Protein AF-A0A2P5L9N1-F1 (afdb_monomer_lite)

Radius of gyration: 20.34 Å; chains: 1; bounding box: 43×22×75 Å

Structure (mmCIF, N/CA/C/O backbone):
data_AF-A0A2P5L9N1-F1
#
_entry.id   AF-A0A2P5L9N1-F1
#
loop_
_atom_site.group_PDB
_atom_site.id
_atom_site.type_symbol
_atom_site.label_atom_id
_atom_site.label_alt_id
_atom_site.label_comp_id
_atom_site.label_asym_id
_atom_site.label_entity_id
_atom_site.label_seq_id
_atom_site.pdbx_PDB_ins_code
_atom_site.Cartn_x
_atom_site.Cartn_y
_atom_site.Cartn_z
_atom_site.occupancy
_atom_site.B_iso_or_equiv
_atom_site.auth_seq_id
_atom_site.auth_comp_id
_atom_site.auth_asym_id
_atom_site.auth_atom_id
_atom_site.pdbx_PDB_model_num
ATOM 1 N N . MET A 1 1 ? 13.423 10.374 -43.869 1.00 47.75 1 MET A N 1
ATOM 2 C CA . MET A 1 1 ? 13.802 9.361 -42.857 1.00 47.75 1 MET A CA 1
ATOM 3 C C . MET A 1 1 ? 13.656 10.045 -41.498 1.00 47.75 1 MET A C 1
ATOM 5 O O . MET A 1 1 ? 14.649 10.447 -40.919 1.00 47.75 1 MET A O 1
ATOM 9 N N . GLU A 1 2 ? 12.416 10.299 -41.062 1.00 51.88 2 GLU A N 1
ATOM 10 C CA . GLU A 1 2 ? 12.102 11.158 -39.893 1.00 51.88 2 GLU A CA 1
ATOM 11 C C . GLU A 1 2 ? 11.229 10.462 -38.829 1.00 51.88 2 GLU A C 1
ATOM 13 O O . GLU A 1 2 ? 11.078 10.980 -37.731 1.00 51.88 2 GLU A O 1
ATOM 18 N N . GLU A 1 3 ? 10.731 9.245 -39.077 1.00 53.12 3 GLU A N 1
ATOM 19 C CA . GLU A 1 3 ? 9.804 8.550 -38.160 1.00 53.12 3 GLU A CA 1
ATOM 20 C C . GLU A 1 3 ? 10.445 7.991 -36.871 1.00 53.12 3 GLU A C 1
ATOM 22 O O . GLU A 1 3 ? 9.737 7.617 -35.942 1.00 53.12 3 GLU A O 1
ATOM 27 N N . ASN A 1 4 ? 11.777 7.950 -36.757 1.00 57.03 4 ASN A N 1
ATOM 28 C CA . ASN A 1 4 ? 12.440 7.335 -35.597 1.00 57.03 4 ASN A CA 1
ATOM 29 C C . ASN A 1 4 ? 12.550 8.277 -34.374 1.00 57.03 4 ASN A C 1
ATOM 31 O O . ASN A 1 4 ? 12.643 7.816 -33.238 1.00 57.03 4 ASN A O 1
ATOM 35 N N . SER A 1 5 ? 12.534 9.602 -34.575 1.00 56.03 5 SER A N 1
ATOM 36 C CA . SER A 1 5 ? 12.743 10.567 -33.478 1.00 56.03 5 SER A CA 1
ATOM 37 C C . SER A 1 5 ? 11.490 10.773 -32.618 1.00 56.03 5 SER A C 1
ATOM 39 O O . SER A 1 5 ? 11.594 10.874 -31.394 1.00 56.03 5 SER A O 1
ATOM 41 N N . ASP A 1 6 ? 10.305 10.794 -33.234 1.00 61.84 6 ASP A N 1
ATOM 42 C CA . ASP A 1 6 ? 9.023 10.964 -32.533 1.00 61.84 6 ASP A CA 1
ATOM 43 C C . ASP A 1 6 ? 8.675 9.745 -31.666 1.00 61.84 6 ASP A C 1
ATOM 45 O O . ASP A 1 6 ? 8.215 9.873 -30.527 1.00 61.84 6 ASP A O 1
ATOM 49 N N . SER A 1 7 ? 8.988 8.542 -32.157 1.00 71.62 7 SER A N 1
ATOM 50 C CA . SER A 1 7 ? 8.727 7.301 -31.424 1.00 71.62 7 SER A CA 1
ATOM 51 C C . SER A 1 7 ? 9.569 7.195 -30.144 1.00 71.62 7 SER A C 1
ATOM 53 O O . SER A 1 7 ? 9.060 6.766 -29.110 1.00 71.62 7 SER A O 1
ATOM 55 N N . LEU A 1 8 ? 10.831 7.642 -30.168 1.00 68.81 8 LEU A N 1
ATOM 56 C CA . LEU A 1 8 ? 11.683 7.671 -28.973 1.00 68.81 8 LEU A CA 1
ATOM 57 C C . LEU A 1 8 ? 11.234 8.738 -27.970 1.00 68.81 8 LEU A C 1
ATOM 59 O O . LEU A 1 8 ? 11.228 8.480 -26.767 1.00 68.81 8 LEU A O 1
ATOM 63 N N . ALA A 1 9 ? 10.822 9.917 -28.442 1.00 70.19 9 ALA A N 1
ATOM 64 C CA . ALA A 1 9 ? 10.328 10.983 -27.571 1.00 70.19 9 ALA A CA 1
ATOM 65 C C . ALA A 1 9 ? 9.041 10.577 -26.832 1.00 70.19 9 ALA A C 1
ATOM 67 O O . ALA A 1 9 ? 8.879 10.908 -25.653 1.00 70.19 9 ALA A O 1
ATOM 68 N N . THR A 1 10 ? 8.167 9.816 -27.495 1.00 65.31 10 THR A N 1
ATOM 69 C CA . THR A 1 10 ? 6.923 9.303 -26.904 1.00 65.31 10 THR A CA 1
ATOM 70 C C . THR A 1 10 ? 7.225 8.243 -25.842 1.00 65.31 10 THR A C 1
ATOM 72 O O . THR A 1 10 ? 6.821 8.416 -24.694 1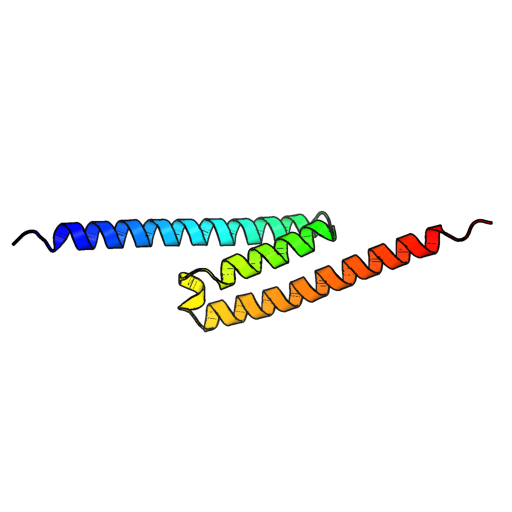.00 65.31 10 THR A O 1
ATOM 75 N N . LEU A 1 11 ? 8.083 7.262 -26.152 1.00 64.44 11 LEU A N 1
ATOM 76 C CA . LEU A 1 11 ? 8.511 6.226 -25.199 1.00 64.44 11 LEU A CA 1
ATOM 77 C C . LEU A 1 11 ? 9.246 6.793 -23.974 1.00 64.44 11 LEU A C 1
ATOM 79 O O . LEU A 1 11 ? 9.053 6.323 -22.853 1.00 64.44 11 LEU A O 1
ATOM 83 N N . ILE A 1 12 ? 10.083 7.819 -24.160 1.00 66.69 12 ILE A N 1
ATOM 84 C CA . ILE A 1 12 ? 10.775 8.494 -23.050 1.00 66.69 12 ILE A CA 1
ATOM 85 C C . ILE A 1 12 ? 9.775 9.258 -22.176 1.00 66.69 12 ILE A C 1
ATOM 87 O O . ILE A 1 12 ? 9.911 9.270 -20.951 1.00 66.69 12 ILE A O 1
ATOM 91 N N . LYS A 1 13 ? 8.772 9.904 -22.782 1.00 64.12 13 LYS A N 1
ATOM 92 C CA . LYS A 1 13 ? 7.748 10.661 -22.056 1.00 64.12 13 LYS A CA 1
ATOM 93 C C . LYS A 1 13 ? 6.807 9.742 -21.280 1.00 64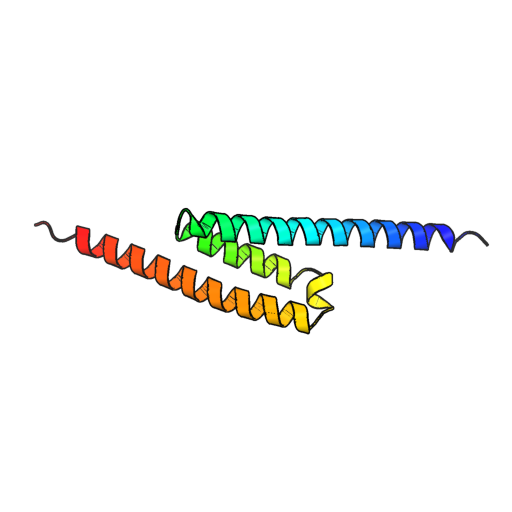.12 13 LYS A C 1
ATOM 95 O O . LYS A 1 13 ? 6.498 10.060 -20.132 1.00 64.12 13 LYS A O 1
ATOM 100 N N . GLU A 1 14 ? 6.400 8.622 -21.868 1.00 61.19 14 GLU A N 1
ATOM 101 C CA . GLU A 1 14 ? 5.591 7.588 -21.212 1.00 61.19 14 GLU A CA 1
ATOM 102 C C . GLU A 1 14 ? 6.365 6.991 -20.035 1.00 61.19 14 GLU A C 1
ATOM 104 O O . GLU A 1 14 ? 5.975 7.200 -18.889 1.00 61.19 14 GLU A O 1
ATOM 109 N N . LYS A 1 15 ? 7.575 6.470 -20.277 1.00 60.38 15 LYS A N 1
ATOM 110 C CA . LYS A 1 15 ? 8.431 5.903 -19.224 1.00 60.38 15 LYS A CA 1
ATOM 111 C C . LYS A 1 15 ? 8.715 6.872 -18.069 1.00 60.38 15 LYS A C 1
ATOM 113 O O . LYS A 1 15 ? 8.739 6.471 -16.910 1.00 60.38 15 LYS A O 1
ATOM 118 N N . LYS A 1 16 ? 8.925 8.162 -18.356 1.00 61.75 16 LYS A N 1
ATOM 119 C CA . LYS A 1 16 ? 9.142 9.194 -17.322 1.00 61.75 16 LYS A CA 1
ATOM 120 C C . LYS A 1 16 ? 7.871 9.506 -16.523 1.00 61.75 16 LYS A C 1
ATOM 122 O O . LYS A 1 16 ? 7.961 9.935 -15.373 1.00 61.75 16 LYS A O 1
ATOM 127 N N . THR A 1 17 ? 6.702 9.334 -17.131 1.00 62.53 17 THR A N 1
ATOM 128 C CA . THR A 1 17 ? 5.406 9.528 -16.471 1.00 62.53 17 THR A CA 1
ATOM 129 C C . THR A 1 17 ? 5.080 8.341 -15.567 1.00 62.53 17 THR A C 1
ATOM 131 O O . THR A 1 17 ? 4.626 8.561 -14.443 1.00 62.53 17 THR A O 1
ATOM 134 N N . ASP A 1 18 ? 5.392 7.120 -16.007 1.00 65.25 18 ASP A N 1
ATOM 135 C CA . ASP A 1 18 ? 5.240 5.891 -15.220 1.00 65.25 18 ASP A CA 1
ATOM 136 C C . ASP A 1 18 ? 6.189 5.846 -14.012 1.00 65.25 18 ASP A C 1
ATOM 138 O O . ASP A 1 18 ? 5.742 5.594 -12.896 1.00 65.25 18 ASP A O 1
ATOM 142 N N . ASP A 1 19 ? 7.458 6.233 -14.171 1.00 65.56 19 ASP A N 1
ATOM 143 C CA . ASP A 1 19 ? 8.414 6.292 -13.050 1.00 65.56 19 ASP A CA 1
ATOM 144 C C . ASP A 1 19 ? 7.970 7.308 -11.974 1.00 65.56 19 ASP A C 1
ATOM 146 O O . ASP A 1 19 ? 7.933 7.020 -10.773 1.00 65.56 19 ASP A O 1
ATOM 150 N N . LEU A 1 20 ? 7.498 8.489 -12.400 1.00 71.81 20 LEU A N 1
ATOM 151 C CA . LEU A 1 20 ? 6.941 9.489 -11.484 1.00 71.81 20 LEU A CA 1
ATOM 152 C C . LEU A 1 20 ? 5.639 9.004 -10.819 1.00 71.81 20 LEU A C 1
ATOM 154 O O . LEU A 1 20 ? 5.339 9.404 -9.688 1.00 71.81 20 LEU A O 1
ATOM 158 N N . SER A 1 21 ? 4.860 8.168 -11.509 1.00 82.31 21 SER A N 1
ATOM 159 C CA . SER A 1 21 ? 3.661 7.522 -10.968 1.00 82.31 21 SER A CA 1
ATOM 160 C C . SER A 1 21 ? 4.032 6.524 -9.869 1.00 82.31 21 SER A C 1
ATOM 162 O O . SER A 1 21 ? 3.496 6.613 -8.757 1.00 82.31 21 SER A O 1
ATOM 164 N N . PHE A 1 22 ? 5.026 5.666 -10.118 1.00 85.44 22 PHE A N 1
ATOM 165 C CA . PHE A 1 22 ? 5.529 4.704 -9.142 1.00 85.44 22 PHE A CA 1
ATOM 166 C C . PHE A 1 22 ? 6.076 5.383 -7.886 1.00 85.44 22 PHE A C 1
ATOM 168 O O . PHE A 1 22 ? 5.681 5.039 -6.769 1.00 85.44 22 PHE A O 1
ATOM 175 N N . VAL A 1 23 ? 6.929 6.402 -8.047 1.00 88.00 23 VAL A N 1
ATOM 176 C CA . VAL A 1 23 ? 7.511 7.147 -6.917 1.00 88.00 23 VAL A CA 1
ATOM 177 C C . VAL A 1 23 ? 6.419 7.758 -6.036 1.00 88.00 23 VAL A C 1
ATOM 179 O O . VAL A 1 23 ? 6.517 7.708 -4.804 1.00 88.00 23 VAL A O 1
ATOM 182 N N . LYS A 1 24 ? 5.349 8.299 -6.632 1.00 89.62 24 LYS A N 1
ATOM 183 C CA . LYS A 1 24 ? 4.201 8.840 -5.883 1.00 89.62 24 LYS A CA 1
ATOM 184 C C . LYS A 1 24 ? 3.445 7.752 -5.124 1.00 89.62 24 LYS A C 1
ATOM 186 O O . LYS A 1 24 ? 3.108 7.957 -3.954 1.00 89.62 24 LYS A O 1
ATOM 191 N N . LEU A 1 25 ? 3.201 6.608 -5.761 1.00 89.44 25 LEU A N 1
ATOM 192 C CA . LEU A 1 25 ? 2.545 5.448 -5.150 1.00 89.44 25 LEU A CA 1
ATOM 193 C C . LEU A 1 25 ? 3.353 4.919 -3.960 1.00 89.44 25 LEU A C 1
ATOM 195 O O . LEU A 1 25 ? 2.830 4.760 -2.854 1.00 89.44 25 LEU A O 1
ATOM 199 N N . HIS A 1 26 ? 4.659 4.745 -4.148 1.00 90.19 26 HIS A N 1
ATOM 200 C CA . HIS A 1 26 ? 5.538 4.254 -3.098 1.00 90.19 26 HIS A CA 1
ATOM 201 C C . HIS A 1 26 ? 5.669 5.254 -1.939 1.00 90.19 26 HIS A C 1
ATOM 203 O O . HIS A 1 26 ? 5.551 4.868 -0.774 1.00 90.19 26 HIS A O 1
ATOM 209 N N . SER A 1 27 ? 5.828 6.548 -2.237 1.00 92.69 27 SER A N 1
ATOM 210 C CA . SER A 1 27 ? 5.894 7.603 -1.213 1.00 92.69 27 SER A CA 1
ATOM 211 C C . SER A 1 27 ? 4.606 7.679 -0.392 1.00 92.69 27 SER A C 1
ATOM 213 O O . SER A 1 27 ? 4.651 7.827 0.832 1.00 92.69 27 SER A O 1
ATOM 215 N N . THR A 1 28 ? 3.453 7.524 -1.049 1.00 94.00 28 THR A N 1
ATOM 216 C CA . THR A 1 28 ? 2.148 7.485 -0.380 1.00 94.00 28 THR A CA 1
ATOM 217 C C . THR A 1 28 ? 2.048 6.274 0.543 1.00 94.00 28 THR A C 1
ATOM 219 O O . THR A 1 28 ? 1.653 6.429 1.699 1.00 94.00 28 THR A O 1
ATOM 222 N N . LEU A 1 29 ? 2.480 5.089 0.096 1.00 94.12 29 LEU A N 1
ATOM 223 C CA . LEU A 1 29 ? 2.545 3.898 0.948 1.00 94.12 29 LEU A CA 1
ATOM 224 C C . LEU A 1 29 ? 3.402 4.141 2.203 1.00 94.12 29 LEU A C 1
ATOM 226 O O . LEU A 1 29 ? 2.937 3.896 3.319 1.00 94.12 29 LEU A O 1
ATOM 230 N N . CYS A 1 30 ? 4.610 4.690 2.042 1.00 94.38 30 CYS A N 1
ATOM 231 C CA . CYS A 1 30 ? 5.504 5.012 3.159 1.00 94.38 30 CYS A CA 1
ATOM 232 C C . CYS A 1 30 ? 4.868 6.002 4.146 1.00 94.38 30 CYS A C 1
ATOM 234 O O . CYS A 1 30 ? 4.943 5.810 5.366 1.00 94.38 30 CYS A O 1
ATOM 236 N N . PHE A 1 31 ? 4.194 7.038 3.638 1.00 95.00 31 PHE A N 1
ATOM 237 C CA . PHE A 1 31 ? 3.464 7.993 4.470 1.00 95.00 31 PHE A CA 1
ATOM 238 C C . PHE A 1 31 ? 2.337 7.320 5.264 1.00 95.00 31 PHE A C 1
ATOM 240 O O . PHE A 1 31 ? 2.221 7.546 6.470 1.00 95.00 31 PHE A O 1
ATOM 247 N N . LEU A 1 32 ? 1.529 6.470 4.622 1.00 94.19 32 LEU A N 1
ATOM 248 C CA . LEU A 1 32 ? 0.424 5.767 5.279 1.00 94.19 32 LEU A CA 1
ATOM 249 C C . LEU A 1 32 ? 0.926 4.832 6.384 1.00 94.19 32 LEU A C 1
ATOM 251 O O . LEU A 1 32 ? 0.401 4.869 7.499 1.00 94.19 32 LEU A O 1
ATOM 255 N N . MET A 1 33 ? 1.978 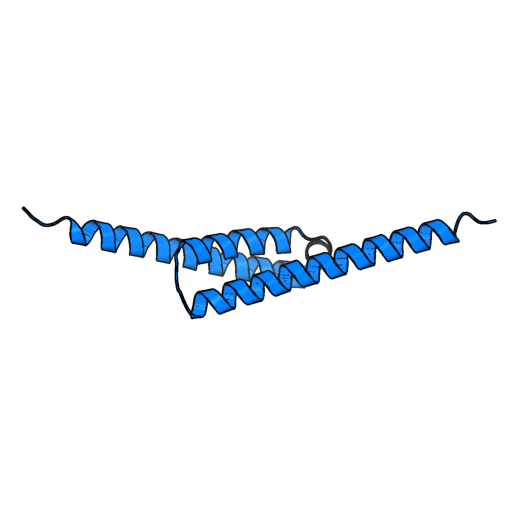4.056 6.109 1.00 94.06 33 MET A N 1
ATOM 256 C CA . MET A 1 33 ? 2.616 3.185 7.101 1.00 94.06 33 MET A CA 1
ATOM 257 C C . MET A 1 33 ? 3.187 3.996 8.270 1.00 94.06 33 MET A C 1
ATOM 259 O O . MET A 1 33 ? 3.002 3.635 9.430 1.00 94.06 33 MET A O 1
ATOM 263 N N . THR A 1 34 ? 3.821 5.139 7.998 1.00 94.88 34 THR A N 1
ATOM 264 C CA . THR A 1 34 ? 4.329 6.044 9.046 1.00 94.88 34 THR A CA 1
ATOM 265 C C . THR A 1 34 ? 3.192 6.621 9.887 1.00 94.88 34 THR A C 1
ATOM 267 O O . THR A 1 34 ? 3.281 6.666 11.113 1.00 94.88 34 THR A O 1
ATOM 270 N N . ARG A 1 35 ? 2.090 7.033 9.252 1.00 93.75 35 ARG A N 1
ATOM 271 C CA . ARG A 1 35 ? 0.907 7.537 9.957 1.00 93.75 35 ARG A CA 1
ATOM 272 C C . ARG A 1 35 ? 0.278 6.461 10.841 1.00 93.75 35 ARG A C 1
ATOM 274 O O . ARG A 1 35 ? -0.154 6.784 11.943 1.00 93.75 35 ARG A O 1
ATOM 281 N N . PHE A 1 36 ? 0.280 5.205 10.404 1.00 94.25 36 PHE A N 1
ATOM 282 C CA . PHE A 1 36 ? -0.251 4.090 11.185 1.00 94.25 36 PHE A CA 1
ATOM 283 C C . PHE A 1 36 ? 0.511 3.854 12.493 1.00 94.25 36 PHE A C 1
ATOM 285 O O . PHE A 1 36 ? -0.099 3.504 13.497 1.00 94.25 36 PHE A O 1
ATOM 292 N N . HIS A 1 37 ? 1.818 4.129 12.530 1.00 90.75 37 HIS A N 1
ATOM 293 C CA . HIS A 1 37 ? 2.579 4.089 13.785 1.00 90.75 37 HIS A CA 1
ATOM 294 C C . HIS A 1 37 ? 2.111 5.136 14.805 1.00 90.75 37 HIS A C 1
ATOM 296 O O . HIS A 1 37 ? 2.305 4.944 16.001 1.00 90.75 37 HIS A O 1
ATOM 302 N N . LYS A 1 38 ? 1.503 6.239 14.349 1.00 91.50 38 LYS A N 1
ATOM 303 C CA . LYS A 1 38 ? 0.946 7.277 15.229 1.00 91.50 38 LYS A CA 1
ATOM 304 C C . LYS A 1 38 ? -0.491 6.978 15.655 1.00 91.50 38 LYS A C 1
ATOM 306 O O . LYS A 1 38 ? -0.881 7.368 16.747 1.00 91.50 38 LYS A O 1
ATOM 311 N N . ASP A 1 39 ? -1.270 6.332 14.791 1.00 89.06 39 ASP A N 1
ATOM 312 C CA . ASP A 1 39 ? -2.676 5.999 15.032 1.00 89.06 39 ASP A CA 1
ATOM 313 C C . ASP A 1 39 ? -3.027 4.656 14.373 1.00 89.06 39 ASP A C 1
ATOM 315 O O . ASP A 1 39 ? -3.191 4.562 13.150 1.00 89.06 39 ASP A O 1
ATOM 319 N N . GLN A 1 40 ? -3.150 3.612 15.196 1.00 87.44 40 GLN A N 1
ATOM 320 C CA . GLN A 1 40 ? -3.431 2.237 14.769 1.00 87.44 40 GLN A CA 1
ATOM 321 C C . GLN A 1 40 ? -4.924 2.022 14.484 1.00 87.44 40 GLN A C 1
ATOM 323 O O . GLN A 1 40 ? -5.599 1.165 15.056 1.00 87.44 40 GLN A O 1
ATOM 328 N N . CYS A 1 41 ? -5.460 2.819 13.566 1.00 89.56 41 CYS A N 1
ATOM 329 C CA . CYS A 1 41 ? -6.856 2.749 13.173 1.00 89.56 41 CYS A CA 1
ATOM 330 C C . CYS A 1 41 ? -7.094 1.606 12.159 1.00 89.56 41 CYS A C 1
ATOM 332 O O . CYS A 1 41 ? -6.407 1.549 11.131 1.00 89.56 41 CYS A O 1
ATOM 334 N N . PRO A 1 42 ? -8.127 0.752 12.345 1.00 90.56 42 PRO A N 1
ATOM 335 C CA . PRO A 1 42 ? -8.453 -0.323 11.401 1.00 90.56 42 PRO A CA 1
ATOM 336 C C . PRO A 1 42 ? -8.677 0.184 9.970 1.00 90.56 42 PRO A C 1
ATOM 338 O O . PRO A 1 42 ? -8.264 -0.446 8.998 1.00 90.56 42 PRO A O 1
ATOM 341 N N . LYS A 1 43 ? -9.296 1.364 9.823 1.00 91.50 43 LYS A N 1
ATOM 342 C CA . LYS A 1 43 ? -9.551 1.977 8.512 1.00 91.50 43 LYS A CA 1
ATOM 343 C C . LYS A 1 43 ? -8.248 2.311 7.782 1.00 91.50 43 LYS A C 1
ATOM 345 O O . LYS A 1 43 ? -8.176 2.143 6.568 1.00 91.50 43 LYS A O 1
ATOM 350 N N . LEU A 1 44 ? -7.226 2.757 8.515 1.00 93.75 44 LEU A N 1
ATOM 351 C CA . LEU A 1 44 ? -5.922 3.081 7.945 1.00 93.75 44 LEU A CA 1
ATOM 352 C C . LEU A 1 44 ? -5.172 1.813 7.516 1.00 93.75 44 LEU A C 1
ATOM 354 O O . LEU A 1 44 ? -4.631 1.792 6.416 1.00 93.75 44 LEU A O 1
ATOM 358 N N . ALA A 1 45 ? -5.224 0.737 8.311 1.00 94.38 45 ALA A N 1
ATOM 359 C CA . ALA A 1 45 ? -4.665 -0.561 7.918 1.00 94.38 45 ALA A CA 1
ATOM 360 C C . ALA A 1 45 ? -5.297 -1.093 6.619 1.00 94.38 45 ALA A C 1
ATOM 362 O O . ALA A 1 45 ? -4.585 -1.502 5.705 1.00 94.38 45 ALA A O 1
ATOM 363 N N . HIS A 1 46 ? -6.626 -1.016 6.487 1.00 94.12 46 HIS A N 1
ATOM 364 C CA . HIS A 1 46 ? -7.306 -1.384 5.241 1.00 94.12 46 HIS A CA 1
ATOM 365 C C . HIS A 1 46 ? -6.887 -0.508 4.056 1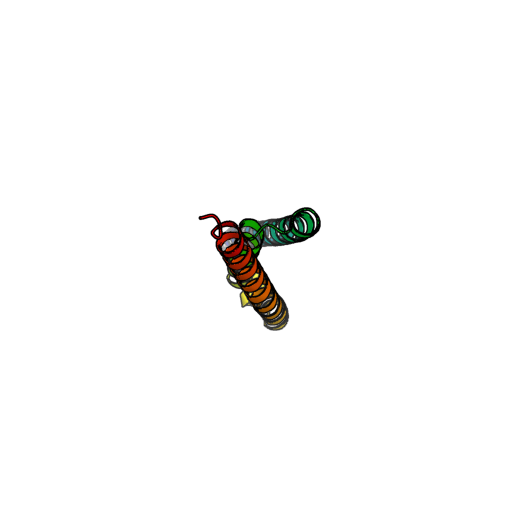.00 94.12 46 HIS A C 1
ATOM 367 O O . HIS A 1 46 ? -6.722 -1.016 2.948 1.00 94.12 46 HIS A O 1
ATOM 373 N N . PHE A 1 47 ? -6.690 0.793 4.276 1.00 94.44 47 PHE A N 1
ATOM 374 C CA . PHE A 1 47 ? -6.233 1.694 3.221 1.00 94.44 47 PHE A CA 1
ATOM 375 C C . PHE A 1 47 ? -4.813 1.350 2.752 1.00 94.44 47 PHE A C 1
ATOM 377 O O . PHE A 1 47 ? -4.555 1.348 1.552 1.00 94.44 47 PHE A O 1
ATOM 384 N N . ILE A 1 48 ? -3.924 0.976 3.678 1.00 95.88 48 ILE A N 1
ATOM 385 C CA . ILE A 1 48 ? -2.575 0.490 3.361 1.00 95.88 48 ILE A CA 1
ATOM 386 C C . ILE A 1 48 ? -2.639 -0.789 2.519 1.00 95.88 48 ILE A C 1
ATOM 388 O O . ILE A 1 48 ? -1.987 -0.850 1.481 1.00 95.88 48 ILE A O 1
ATOM 392 N N . VAL A 1 49 ? -3.471 -1.769 2.896 1.00 96.62 49 VAL A N 1
ATOM 393 C CA . VAL A 1 49 ? -3.686 -3.001 2.106 1.00 96.62 49 VAL A CA 1
ATOM 394 C C . VAL A 1 49 ? -4.107 -2.679 0.672 1.00 96.62 49 VAL A C 1
ATOM 396 O O . VAL A 1 49 ? -3.528 -3.214 -0.273 1.00 96.62 49 VAL A O 1
ATOM 399 N N . SER A 1 50 ? -5.090 -1.793 0.496 1.00 94.62 50 SER A N 1
ATOM 400 C CA . SER A 1 50 ? -5.537 -1.377 -0.838 1.00 94.62 50 SER A CA 1
ATOM 401 C C . SER A 1 50 ? -4.423 -0.690 -1.625 1.00 94.62 50 SER A C 1
ATOM 403 O O . SER A 1 50 ? -4.270 -0.953 -2.813 1.00 94.62 50 SER A O 1
ATOM 405 N N . HIS A 1 51 ? -3.615 0.148 -0.972 1.00 94.50 51 HIS A N 1
ATOM 406 C CA . HIS A 1 51 ? -2.518 0.845 -1.638 1.00 94.50 51 HIS A CA 1
ATOM 407 C C . HIS A 1 51 ? -1.390 -0.106 -2.059 1.00 94.50 51 HIS A C 1
ATOM 409 O O . HIS A 1 51 ? -0.859 0.032 -3.153 1.00 94.50 51 HIS A O 1
ATOM 415 N N . ILE A 1 52 ? -1.065 -1.116 -1.244 1.00 95.50 52 ILE A N 1
ATOM 416 C CA . ILE A 1 52 ? -0.068 -2.136 -1.605 1.00 95.50 52 ILE A CA 1
ATOM 417 C C . ILE A 1 52 ? -0.514 -2.924 -2.843 1.00 95.50 52 ILE A C 1
ATOM 419 O O . ILE A 1 52 ? 0.317 -3.223 -3.696 1.00 95.50 52 ILE A O 1
ATOM 423 N N . ARG A 1 53 ? -1.812 -3.227 -2.984 1.00 94.88 53 ARG A N 1
ATOM 424 C CA . ARG A 1 53 ? -2.337 -3.891 -4.192 1.00 94.88 53 ARG A CA 1
ATOM 425 C C . ARG A 1 53 ? -2.082 -3.060 -5.448 1.00 94.88 53 ARG A C 1
ATOM 427 O O . ARG A 1 53 ? -1.520 -3.593 -6.395 1.00 94.88 53 ARG A O 1
ATOM 434 N N . LEU A 1 54 ? -2.355 -1.755 -5.389 1.00 92.38 54 LEU A N 1
ATOM 435 C CA . LEU A 1 54 ? -2.063 -0.838 -6.496 1.00 92.38 54 LEU A CA 1
ATOM 436 C C . LEU A 1 54 ? -0.567 -0.800 -6.844 1.00 92.38 54 LEU A C 1
ATOM 438 O O . LEU A 1 54 ? -0.216 -0.736 -8.016 1.00 92.38 54 LEU A O 1
ATOM 442 N N . VAL A 1 55 ? 0.320 -0.872 -5.844 1.00 92.25 55 VAL A N 1
ATOM 443 C CA . VAL A 1 55 ? 1.772 -0.949 -6.083 1.00 92.25 55 VAL A CA 1
ATOM 444 C C . VAL A 1 55 ? 2.151 -2.251 -6.792 1.00 92.25 55 VAL A C 1
ATOM 446 O O . VAL A 1 55 ? 2.953 -2.223 -7.717 1.00 92.25 55 VAL A O 1
ATOM 449 N N . ILE A 1 56 ? 1.571 -3.387 -6.392 1.00 93.06 56 ILE A N 1
ATOM 450 C CA . ILE A 1 56 ? 1.842 -4.701 -7.006 1.00 93.06 56 ILE A CA 1
ATOM 451 C C . ILE A 1 56 ? 1.386 -4.754 -8.469 1.00 93.06 56 ILE A C 1
ATOM 453 O O . ILE A 1 56 ? 1.998 -5.458 -9.268 1.00 93.06 56 ILE A O 1
ATOM 457 N N . GLU A 1 57 ? 0.314 -4.039 -8.805 1.00 90.75 57 GLU A N 1
ATOM 458 C CA . GLU A 1 57 ? -0.236 -3.953 -10.162 1.00 90.75 57 GLU A CA 1
ATOM 459 C C . GLU A 1 57 ? 0.542 -2.979 -11.067 1.00 90.75 57 GLU A C 1
ATOM 461 O O . GLU A 1 57 ? 0.306 -2.952 -12.273 1.00 90.75 57 GLU A O 1
ATOM 466 N N . HIS A 1 58 ? 1.482 -2.199 -10.519 1.00 88.94 58 HIS A N 1
ATOM 467 C CA . HIS A 1 58 ? 2.281 -1.251 -11.293 1.00 88.94 58 HIS A CA 1
ATOM 468 C C . HIS A 1 58 ? 3.282 -1.974 -12.220 1.00 88.94 58 HIS A C 1
ATOM 470 O O . HIS A 1 58 ? 3.955 -2.895 -11.747 1.00 88.94 58 HIS A O 1
ATOM 476 N N . PRO A 1 59 ? 3.462 -1.539 -13.487 1.00 86.56 59 PRO A N 1
ATOM 477 C CA . PRO A 1 59 ? 4.380 -2.165 -14.449 1.00 86.56 59 PRO A CA 1
ATOM 478 C C . PRO A 1 59 ? 5.789 -2.406 -13.890 1.00 86.56 59 PRO A C 1
ATOM 480 O O . PRO A 1 59 ? 6.264 -3.537 -13.887 1.00 86.56 59 PRO A O 1
ATOM 483 N N . ASP A 1 60 ? 6.389 -1.386 -13.264 1.00 85.44 60 ASP A N 1
ATOM 484 C CA . ASP A 1 60 ? 7.728 -1.476 -12.650 1.00 85.44 60 ASP A CA 1
ATOM 485 C C . ASP A 1 60 ? 7.871 -2.576 -11.581 1.00 85.44 60 ASP A C 1
ATOM 487 O O . ASP A 1 60 ? 8.970 -3.071 -11.315 1.00 85.44 60 ASP A O 1
ATOM 491 N N . VAL A 1 61 ? 6.765 -2.961 -10.937 1.00 87.25 61 VAL A N 1
ATOM 492 C CA . VAL A 1 61 ? 6.739 -4.043 -9.947 1.00 87.25 61 VAL A CA 1
ATOM 493 C C . VAL A 1 61 ? 6.397 -5.371 -10.606 1.00 87.25 61 VAL A C 1
ATOM 495 O O . VAL A 1 61 ? 6.998 -6.386 -10.258 1.00 87.25 61 VAL A O 1
ATOM 498 N N . VAL A 1 62 ? 5.468 -5.382 -11.564 1.00 88.50 62 VAL A N 1
ATOM 499 C CA . VAL A 1 62 ? 5.094 -6.580 -12.329 1.00 88.50 62 VAL A CA 1
ATOM 500 C C . VAL A 1 62 ? 6.298 -7.154 -13.075 1.00 88.50 62 VAL A C 1
ATOM 502 O O . VAL A 1 62 ? 6.505 -8.370 -13.024 1.00 88.50 62 VAL A O 1
ATOM 505 N N . ASP A 1 63 ? 7.116 -6.288 -13.672 1.00 89.81 63 ASP A N 1
ATOM 506 C CA . ASP A 1 63 ? 8.292 -6.656 -14.466 1.00 89.81 63 ASP A CA 1
ATOM 507 C C . ASP A 1 63 ? 9.504 -7.059 -13.603 1.00 89.81 63 ASP A C 1
ATOM 509 O O . ASP A 1 63 ? 10.496 -7.581 -14.115 1.00 89.81 63 ASP A O 1
ATOM 513 N N . SER A 1 64 ? 9.428 -6.869 -12.278 1.00 91.25 64 SER A N 1
ATOM 514 C CA . SER A 1 64 ? 10.488 -7.209 -11.324 1.00 91.25 64 SER A CA 1
ATOM 515 C C . SER A 1 64 ? 10.022 -8.257 -10.299 1.00 91.25 64 SER A C 1
ATOM 517 O O . SER A 1 64 ? 9.449 -7.912 -9.258 1.00 91.25 64 SER A O 1
ATOM 519 N N . PRO A 1 65 ? 10.318 -9.557 -10.513 1.00 89.38 65 PRO A N 1
ATOM 520 C CA . PRO A 1 65 ? 9.873 -10.645 -9.634 1.00 89.38 65 PRO A CA 1
ATOM 521 C C . PRO A 1 65 ? 10.308 -10.480 -8.172 1.00 89.38 65 PRO A C 1
ATOM 523 O O . PRO A 1 65 ? 9.552 -10.796 -7.247 1.00 89.38 65 PRO A O 1
ATOM 526 N N . ASN A 1 66 ? 11.512 -9.945 -7.952 1.00 91.00 66 ASN A N 1
ATOM 527 C CA . ASN A 1 66 ? 12.044 -9.692 -6.615 1.00 91.00 66 ASN A CA 1
ATOM 528 C C . ASN A 1 66 ? 11.255 -8.581 -5.912 1.00 91.00 66 ASN A C 1
ATOM 530 O O . ASN A 1 66 ? 10.802 -8.774 -4.783 1.00 91.00 66 ASN A O 1
ATOM 534 N N . CYS A 1 67 ? 11.025 -7.450 -6.590 1.00 89.25 67 CYS A N 1
ATOM 535 C CA . CYS A 1 67 ? 10.213 -6.358 -6.047 1.00 89.25 67 CYS A CA 1
ATOM 536 C C . CYS A 1 67 ? 8.785 -6.830 -5.760 1.00 89.25 67 CYS A C 1
ATOM 538 O O . CYS A 1 67 ? 8.252 -6.580 -4.678 1.00 89.25 67 CYS A O 1
ATOM 540 N N . ARG A 1 68 ? 8.183 -7.576 -6.691 1.00 92.19 68 ARG A N 1
ATOM 541 C CA . ARG A 1 68 ? 6.837 -8.129 -6.530 1.00 92.19 68 ARG A CA 1
ATOM 542 C C . ARG A 1 68 ? 6.722 -9.030 -5.307 1.00 92.19 68 ARG A C 1
ATOM 544 O O . ARG A 1 68 ? 5.767 -8.904 -4.546 1.00 92.19 68 ARG A O 1
ATOM 551 N N . THR A 1 69 ? 7.705 -9.901 -5.085 1.00 95.31 69 THR A N 1
ATOM 552 C CA . THR A 1 69 ? 7.738 -10.799 -3.920 1.00 95.31 69 THR A CA 1
ATOM 553 C C . THR A 1 69 ? 7.778 -10.016 -2.607 1.00 95.31 69 THR A C 1
ATOM 555 O O . THR A 1 69 ? 7.044 -10.348 -1.675 1.00 95.31 69 THR A O 1
ATOM 558 N N . LEU A 1 70 ? 8.564 -8.935 -2.543 1.00 94.38 70 LEU A N 1
ATOM 559 C CA . LEU A 1 70 ? 8.620 -8.061 -1.367 1.00 94.38 70 LEU A CA 1
ATOM 560 C C . LEU A 1 70 ? 7.258 -7.419 -1.071 1.00 94.38 70 LEU A C 1
ATOM 562 O O . LEU A 1 70 ? 6.780 -7.480 0.064 1.00 94.38 70 LEU A O 1
ATOM 566 N N . TYR A 1 71 ? 6.601 -6.853 -2.086 1.00 94.94 71 TYR A N 1
ATOM 567 C CA . TYR A 1 71 ? 5.286 -6.234 -1.904 1.00 94.94 71 TYR A CA 1
ATOM 568 C C . TYR A 1 71 ? 4.186 -7.249 -1.578 1.00 94.94 71 TYR A C 1
ATOM 570 O O . TYR A 1 71 ? 3.287 -6.930 -0.802 1.00 94.94 71 TYR A O 1
ATOM 578 N N . LEU A 1 72 ? 4.264 -8.478 -2.096 1.00 96.06 72 LEU A N 1
ATOM 579 C CA . LEU A 1 72 ? 3.349 -9.561 -1.723 1.00 96.06 72 LEU A CA 1
ATOM 580 C C . LEU A 1 72 ? 3.513 -9.970 -0.253 1.00 96.06 72 LEU A C 1
ATOM 582 O O . LEU A 1 72 ? 2.515 -10.108 0.455 1.00 96.06 72 LEU A O 1
ATOM 586 N N . GLY A 1 73 ? 4.752 -10.099 0.231 1.00 97.00 73 GLY A N 1
ATOM 587 C CA . GLY A 1 73 ? 5.016 -10.344 1.652 1.00 97.00 73 GLY A CA 1
ATOM 588 C C . GLY A 1 73 ? 4.477 -9.215 2.535 1.00 97.00 73 GLY A C 1
ATOM 589 O O . GLY A 1 73 ? 3.809 -9.463 3.543 1.00 97.00 73 GLY A O 1
ATOM 590 N N . LEU A 1 74 ? 4.679 -7.966 2.106 1.00 96.31 74 LEU A N 1
ATOM 591 C CA . LEU A 1 74 ? 4.142 -6.791 2.788 1.00 96.31 74 LEU A CA 1
ATOM 592 C C . LEU A 1 74 ? 2.603 -6.789 2.798 1.00 96.31 74 LEU A C 1
ATOM 594 O O . LEU A 1 74 ? 1.995 -6.510 3.833 1.00 96.31 74 LEU A O 1
ATOM 598 N N . LEU A 1 75 ? 1.963 -7.144 1.679 1.00 97.50 75 LEU A N 1
ATOM 599 C CA . LEU A 1 75 ? 0.508 -7.255 1.570 1.00 97.50 75 LEU A CA 1
ATOM 600 C C . LEU A 1 75 ? -0.047 -8.259 2.583 1.00 97.50 75 LEU A C 1
ATOM 602 O O . LEU A 1 75 ? -0.979 -7.928 3.317 1.00 97.50 75 LEU A O 1
ATOM 606 N N . GLN A 1 76 ? 0.551 -9.450 2.653 1.00 97.94 76 GLN A N 1
ATOM 607 C CA . GLN A 1 76 ? 0.137 -10.494 3.589 1.00 97.94 76 GLN A CA 1
ATOM 608 C C . GLN A 1 76 ? 0.234 -10.010 5.041 1.00 97.94 76 GLN A C 1
ATOM 610 O O . GLN A 1 76 ? -0.703 -10.184 5.823 1.00 97.94 76 GLN A O 1
ATOM 615 N N . GLN A 1 77 ? 1.335 -9.344 5.401 1.00 96.81 77 GLN A N 1
ATOM 616 C CA . GLN A 1 77 ? 1.506 -8.784 6.741 1.00 96.81 77 GLN A CA 1
ATOM 617 C C . GLN A 1 77 ? 0.399 -7.774 7.079 1.00 96.81 77 GLN A C 1
ATOM 619 O O . GLN A 1 77 ? -0.213 -7.851 8.146 1.00 96.81 77 GLN A O 1
ATOM 624 N N . TRP A 1 78 ? 0.102 -6.845 6.170 1.00 96.94 78 TRP A N 1
ATOM 625 C CA . TRP A 1 78 ? -0.917 -5.822 6.409 1.00 96.94 78 TRP A CA 1
ATOM 626 C C . TRP A 1 78 ? -2.344 -6.368 6.419 1.00 96.94 78 TRP A C 1
ATOM 628 O O . TRP A 1 78 ? -3.177 -5.854 7.166 1.00 96.94 78 TRP A O 1
ATOM 638 N N . GLN A 1 79 ? -2.631 -7.428 5.660 1.00 97.19 79 GLN A N 1
ATOM 639 C CA . GLN A 1 79 ? -3.913 -8.129 5.743 1.00 97.19 79 GLN A CA 1
ATOM 640 C C . GLN A 1 79 ? -4.128 -8.735 7.135 1.00 97.19 79 GLN A C 1
ATOM 642 O O . GLN A 1 79 ? -5.209 -8.570 7.701 1.00 97.19 79 GLN A O 1
ATOM 647 N N . ASN A 1 80 ? -3.092 -9.348 7.715 1.00 96.75 80 ASN A N 1
ATOM 648 C CA . ASN A 1 80 ? -3.153 -9.897 9.071 1.00 96.75 80 ASN A CA 1
ATOM 649 C C . ASN A 1 80 ? -3.355 -8.796 10.123 1.00 96.75 80 ASN A C 1
ATOM 651 O O . ASN A 1 80 ? -4.205 -8.933 11.000 1.00 96.75 80 ASN A O 1
ATOM 655 N N . ILE A 1 81 ? -2.633 -7.674 10.005 1.00 95.56 81 ILE A N 1
ATOM 656 C CA . ILE A 1 81 ? -2.797 -6.515 10.901 1.00 95.56 81 ILE A CA 1
ATOM 657 C C . ILE A 1 81 ? -4.224 -5.955 10.812 1.00 95.56 81 ILE A C 1
ATOM 659 O O . ILE A 1 81 ? -4.861 -5.708 11.837 1.00 95.56 81 ILE A O 1
ATOM 663 N N . ALA A 1 82 ? -4.743 -5.766 9.596 1.00 94.75 82 ALA A N 1
ATOM 664 C CA . ALA A 1 82 ? -6.089 -5.241 9.385 1.00 94.75 82 ALA A CA 1
ATOM 665 C C . ALA A 1 82 ? -7.165 -6.176 9.964 1.00 94.75 82 ALA A C 1
ATOM 667 O O . ALA A 1 82 ? -8.101 -5.699 10.610 1.00 94.75 82 ALA A O 1
ATOM 668 N N . ALA A 1 83 ? -7.011 -7.493 9.783 1.00 94.19 83 ALA A N 1
ATOM 669 C CA . ALA A 1 83 ? -7.899 -8.492 10.371 1.00 94.19 83 ALA A CA 1
ATOM 670 C C . ALA A 1 83 ? -7.872 -8.435 11.908 1.00 94.19 83 ALA A C 1
ATOM 672 O O . A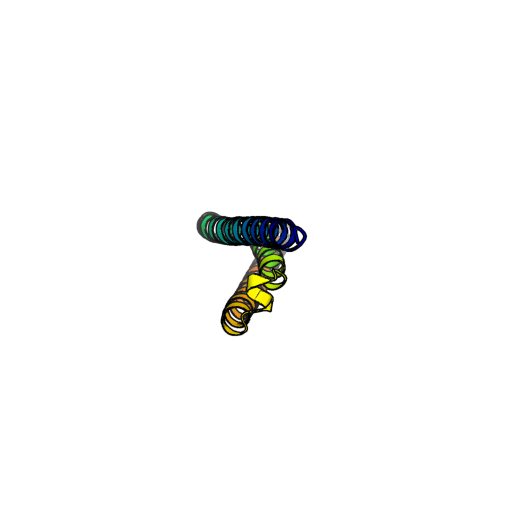LA A 1 83 ? -8.924 -8.262 12.525 1.00 94.19 83 ALA A O 1
ATOM 673 N N . ALA A 1 84 ? -6.681 -8.449 12.512 1.00 93.62 84 ALA A N 1
ATOM 674 C CA . ALA A 1 84 ? -6.519 -8.412 13.965 1.00 93.62 84 ALA A CA 1
ATOM 675 C C . ALA A 1 84 ? -7.122 -7.145 14.597 1.00 93.62 84 ALA A C 1
ATOM 677 O O . ALA A 1 84 ? -7.785 -7.212 15.633 1.00 93.62 84 ALA A O 1
ATOM 678 N N . LEU A 1 85 ? -6.942 -5.978 13.969 1.00 92.12 85 LEU A N 1
ATOM 679 C CA . LEU A 1 85 ? -7.542 -4.725 14.440 1.00 92.12 85 LEU A CA 1
ATOM 680 C C . LEU A 1 85 ? -9.072 -4.722 14.326 1.00 92.12 85 LEU A C 1
ATOM 682 O O . LEU A 1 85 ? -9.766 -4.176 15.189 1.00 92.12 85 LEU A O 1
ATOM 686 N N . LEU A 1 86 ? -9.617 -5.322 13.265 1.00 89.69 86 LEU A N 1
ATOM 687 C CA . LEU A 1 86 ? -11.061 -5.458 13.101 1.00 89.69 86 LEU A CA 1
ATOM 688 C C . LEU A 1 86 ? -11.657 -6.383 14.170 1.00 89.69 86 LEU A C 1
ATOM 690 O O . LEU A 1 86 ? -12.730 -6.091 14.704 1.00 89.69 86 LEU A O 1
ATOM 694 N N . GLU A 1 87 ? -10.960 -7.468 14.501 1.00 89.69 87 GLU A N 1
ATOM 695 C CA . GLU A 1 87 ? -11.344 -8.385 15.574 1.00 89.69 87 GLU A CA 1
ATOM 696 C C . GLU A 1 87 ? -11.307 -7.701 16.944 1.00 89.69 87 GLU A C 1
ATOM 698 O O . GLU A 1 87 ? -12.311 -7.745 17.656 1.00 89.69 87 GLU A O 1
ATOM 703 N N . GLN A 1 88 ? -10.235 -6.969 17.268 1.00 87.06 88 GLN A N 1
ATOM 704 C CA . GLN A 1 88 ? -10.136 -6.183 18.509 1.00 87.06 88 GLN A CA 1
ATOM 705 C C . GLN A 1 88 ? -11.272 -5.161 18.653 1.00 87.06 88 GLN A C 1
ATOM 707 O O . GLN A 1 88 ? -11.861 -5.002 19.722 1.00 87.06 88 GLN A O 1
ATOM 712 N N . LYS A 1 89 ? -11.648 -4.481 17.564 1.00 83.81 89 LYS A N 1
ATOM 713 C CA . LYS A 1 89 ? -12.781 -3.548 17.603 1.00 83.81 89 LYS A CA 1
ATOM 714 C C . LYS A 1 89 ? -14.104 -4.263 17.906 1.00 83.81 89 LYS A C 1
ATOM 716 O O . LYS A 1 89 ? -14.957 -3.709 18.603 1.00 83.81 89 LYS A O 1
ATOM 721 N N . ARG A 1 90 ? -14.299 -5.482 17.391 1.00 82.88 90 ARG A N 1
ATOM 722 C CA . ARG A 1 90 ? -15.504 -6.280 17.672 1.00 82.88 90 ARG A CA 1
ATOM 723 C C . ARG A 1 90 ? -15.539 -6.774 19.115 1.00 82.88 90 ARG A C 1
ATOM 725 O O . ARG A 1 90 ? -16.628 -6.804 19.680 1.00 82.88 90 ARG A O 1
ATOM 732 N N . THR A 1 91 ? -14.405 -7.162 19.699 1.00 80.88 91 THR A N 1
ATOM 733 C CA . THR A 1 91 ? -14.356 -7.613 21.101 1.00 80.88 91 THR A CA 1
ATOM 734 C C . THR A 1 91 ? -14.641 -6.460 22.061 1.00 80.88 91 THR A C 1
ATOM 736 O O . THR A 1 91 ? -15.520 -6.598 22.906 1.00 80.88 91 THR A O 1
ATOM 739 N N . LEU A 1 92 ? -14.038 -5.286 21.845 1.00 75.56 92 LEU A N 1
ATOM 740 C CA . LEU A 1 92 ? -14.324 -4.076 22.632 1.00 75.56 92 LEU A CA 1
ATOM 741 C C . LEU A 1 92 ? -15.796 -3.641 22.536 1.00 75.56 92 LEU A C 1
ATOM 743 O O . LEU A 1 92 ? -16.393 -3.216 23.520 1.00 75.56 92 LEU A O 1
ATOM 747 N N . SER A 1 93 ? -16.416 -3.786 21.360 1.00 67.94 93 SER A N 1
ATOM 748 C CA . SER A 1 93 ? -17.839 -3.472 21.181 1.00 67.94 93 SER A CA 1
ATOM 749 C C . SER A 1 93 ? -18.785 -4.481 21.845 1.00 67.94 93 SER A C 1
ATOM 751 O O . SER A 1 93 ? -19.953 -4.147 22.047 1.00 67.94 93 SER A O 1
ATOM 753 N N . LYS A 1 94 ? -18.333 -5.709 22.126 1.00 63.22 94 LYS A N 1
ATOM 754 C CA . LYS A 1 94 ? -19.137 -6.738 22.805 1.00 63.22 94 LYS A CA 1
ATOM 755 C C . LYS A 1 94 ? -19.076 -6.595 24.326 1.00 63.22 94 LYS A C 1
ATOM 757 O O . LYS A 1 94 ? -20.093 -6.812 24.974 1.00 63.22 94 LYS A O 1
ATOM 762 N N . ASP A 1 95 ? -17.934 -6.177 24.865 1.00 60.06 95 ASP A N 1
ATOM 763 C CA . ASP A 1 95 ? -17.730 -5.994 26.308 1.00 60.06 95 ASP A CA 1
ATOM 764 C C . ASP A 1 95 ? -18.555 -4.823 26.878 1.00 60.06 95 ASP A C 1
ATOM 766 O O . ASP A 1 95 ? -19.117 -4.905 27.964 1.00 60.06 95 ASP A O 1
ATOM 770 N N . GLY A 1 96 ? -18.764 -3.766 26.085 1.00 55.72 96 GLY A N 1
ATOM 771 C CA . GLY A 1 96 ? -19.619 -2.630 26.460 1.00 55.72 96 GLY A CA 1
ATOM 772 C C . GLY A 1 96 ? -21.132 -2.905 26.462 1.00 55.72 96 GLY A C 1
ATOM 773 O O . GLY A 1 96 ? -21.907 -1.964 26.617 1.00 55.72 96 GLY A O 1
ATOM 774 N N . LYS A 1 97 ? -21.573 -4.153 26.246 1.00 55.12 97 LYS A N 1
ATOM 775 C CA . LYS A 1 97 ? -22.996 -4.532 26.144 1.00 55.12 97 LYS A CA 1
ATOM 776 C C . LYS A 1 97 ? -23.464 -5.462 27.274 1.00 55.12 97 LYS A C 1
ATOM 778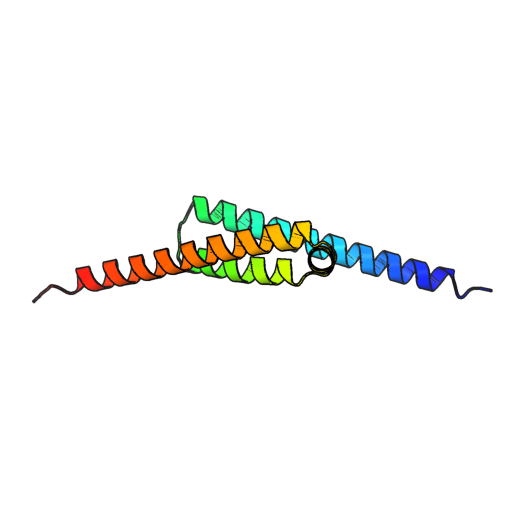 O O . LYS A 1 97 ? -24.425 -6.204 27.087 1.00 55.12 97 LYS A O 1
ATOM 783 N N . ILE A 1 98 ? -22.804 -5.408 28.435 1.00 54.78 98 ILE A N 1
ATOM 784 C CA . ILE A 1 98 ? -23.278 -6.010 29.690 1.00 54.78 98 ILE A CA 1
ATOM 785 C C . ILE A 1 98 ? -23.697 -4.880 30.639 1.00 54.78 98 ILE A C 1
ATOM 787 O O . ILE A 1 98 ? -22.958 -4.474 31.527 1.00 54.78 98 ILE A O 1
ATOM 791 N N . THR A 1 99 ? -24.894 -4.347 30.419 1.00 53.78 99 THR A N 1
ATOM 792 C CA . THR A 1 99 ? -25.663 -3.589 31.417 1.00 53.78 99 THR A CA 1
ATOM 793 C C . THR A 1 99 ? -27.139 -3.735 31.073 1.00 53.78 99 THR A C 1
ATOM 795 O O . THR A 1 99 ? -27.681 -2.942 30.308 1.00 53.78 99 THR A O 1
ATOM 798 N N . HIS A 1 100 ? -27.762 -4.816 31.545 1.00 41.78 100 HIS A N 1
ATOM 799 C CA . HIS A 1 100 ? -28.859 -4.790 32.522 1.00 41.78 100 HIS A CA 1
ATOM 800 C C . HIS A 1 100 ? -29.361 -6.207 32.814 1.00 41.78 100 HIS A C 1
ATOM 802 O O . HIS A 1 100 ? -29.446 -7.007 31.856 1.00 41.78 100 HIS A O 1
#

Foldseek 3Di:
DPVPPVVVVVVVVVVVVLVVVLVVLVVVLVVLVVVCVVPVALVSLVVSLVSLVVNLPRPVNVVPVVSNVVSVVVNVVSVVSSVVNVVVVVVVVVVVPPDD

Sequence (100 aa):
MEENSDSLATLIKEKKTDDLSFVKLHSTLCFLMTRFHKDQCPKLAHFIVSHIRLVIEHPDVVDSPNCRTLYLGLLQQWQNIAAALLEQKRTLSKDGKITH

pLDDT: mean 83.1, std 14.92, range [41.78, 97.94]

Secondary structure (DSSP, 8-state):
--HHHHHHHHHHHHHHHHHHHHHHHHHHHHHHHHHHHH---HHHHHHHHHHHHHHHTSHHHHT-HHHHHHHHHHHHHHHHHHHHHHHHHHHHHHHTT---